Protein AF-A0A1V5MEQ2-F1 (afdb_monomer)

Sequence (77 aa):
MALPYATMRLKQGVGRLIRTSRDRGIVAILDNRLTKKYYGRRILECLPPMKIIRCLPSAGSGAMQDFLDLGMDYRGN

pLDDT: mean 77.38, std 10.28, range [37.19, 87.88]

Foldseek 3Di:
DCLVVVLVVVQVVVCVQPVDPQGFADDDDPDCCLVVPPCNVVSVVSHDDDDDDDDAPPPPDVVNVVVVVNSNDPPDD

Secondary structure (DSSP, 8-state):
--HHHHHHHHHHHHHHH-SSTT---------THHHHSTTHHHHHHTSPS----SSPPPTTSHHHHHHHHHHT-----

Solvent-accessible surface area (backbone atoms only — not comparable to full-atom values): 5052 Å² total; per-residue (Å²): 138,61,65,69,59,53,42,50,53,49,46,56,54,51,51,69,58,52,79,50,99,81,52,61,64,78,88,86,79,96,53,69,56,49,77,75,36,87,62,21,56,61,45,57,72,67,44,77,95,70,92,84,76,92,69,80,58,60,89,90,41,71,59,39,55,54,51,53,48,54,35,60,55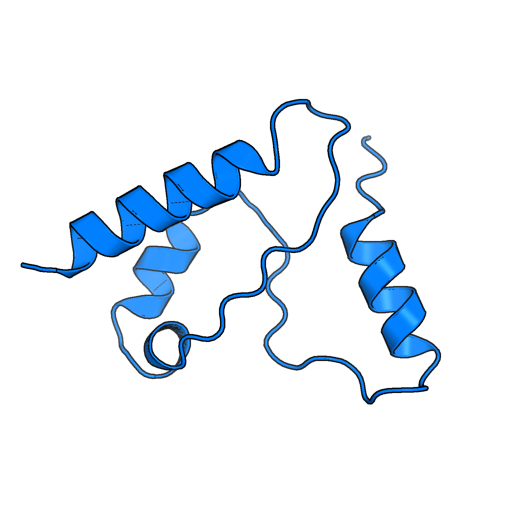,81,81,76,128

Structure (mmCIF, N/CA/C/O backbone):
data_AF-A0A1V5MEQ2-F1
#
_entry.id   AF-A0A1V5MEQ2-F1
#
loop_
_atom_site.group_PDB
_atom_site.id
_atom_site.type_symbol
_atom_site.label_atom_id
_atom_site.label_alt_id
_atom_site.label_comp_id
_atom_site.label_asym_id
_atom_site.label_entity_id
_atom_site.label_seq_id
_atom_site.pdbx_PDB_ins_code
_atom_site.Cartn_x
_atom_site.Cartn_y
_atom_site.Cartn_z
_atom_site.occupancy
_atom_site.B_iso_or_equiv
_atom_site.auth_seq_id
_atom_site.auth_comp_id
_atom_site.auth_asym_id
_atom_site.auth_atom_id
_atom_site.pdbx_PDB_model_num
ATOM 1 N N . MET A 1 1 ? 9.569 12.966 -15.035 1.00 50.25 1 MET A N 1
ATOM 2 C CA . MET A 1 1 ? 8.896 13.696 -13.932 1.00 50.25 1 MET A CA 1
ATOM 3 C C . MET A 1 1 ? 7.544 13.078 -13.502 1.00 50.25 1 MET A C 1
ATOM 5 O O . MET A 1 1 ? 6.653 13.804 -13.100 1.00 50.25 1 MET A O 1
ATOM 9 N N . ALA A 1 2 ? 7.367 11.745 -13.497 1.00 63.06 2 ALA A N 1
ATOM 10 C CA . ALA A 1 2 ? 6.069 11.124 -13.144 1.00 63.06 2 ALA A CA 1
ATOM 11 C C . ALA A 1 2 ? 5.981 10.573 -11.702 1.00 63.06 2 ALA A C 1
ATOM 13 O O . ALA A 1 2 ? 4.891 10.347 -11.181 1.00 63.06 2 ALA A O 1
ATOM 14 N N . LEU A 1 3 ? 7.126 10.359 -11.045 1.00 69.25 3 LEU A N 1
ATOM 15 C CA . LEU A 1 3 ? 7.202 9.688 -9.745 1.00 69.25 3 LEU A CA 1
ATOM 16 C C . LEU A 1 3 ? 6.527 10.466 -8.593 1.00 69.25 3 LEU A C 1
ATOM 18 O O . LEU A 1 3 ? 5.743 9.852 -7.873 1.00 69.25 3 LEU A O 1
ATOM 22 N N . PRO A 1 4 ? 6.739 11.790 -8.425 1.00 73.19 4 PRO A N 1
ATOM 23 C CA . PRO A 1 4 ? 6.093 12.540 -7.342 1.00 73.19 4 PRO A CA 1
ATOM 24 C C . PRO A 1 4 ? 4.566 12.555 -7.474 1.00 73.19 4 PRO A C 1
ATOM 26 O O . PRO A 1 4 ? 3.848 12.450 -6.482 1.00 73.19 4 PRO A O 1
ATOM 29 N N . TYR A 1 5 ? 4.072 12.622 -8.713 1.00 78.38 5 TYR A N 1
ATOM 30 C CA . TYR A 1 5 ? 2.645 12.638 -9.015 1.00 78.38 5 TYR A CA 1
ATOM 31 C C . TYR A 1 5 ? 1.964 11.309 -8.658 1.00 78.38 5 TYR A C 1
ATOM 33 O O . TYR A 1 5 ? 0.913 11.309 -8.018 1.00 78.38 5 TYR A O 1
ATOM 41 N N . ALA A 1 6 ? 2.588 10.174 -8.999 1.00 78.44 6 ALA A N 1
ATOM 42 C CA . ALA A 1 6 ? 2.084 8.851 -8.631 1.00 78.44 6 ALA A CA 1
ATOM 43 C C . ALA A 1 6 ? 2.024 8.667 -7.104 1.00 78.44 6 ALA A C 1
ATOM 45 O O . ALA A 1 6 ? 1.001 8.229 -6.579 1.00 78.44 6 ALA A O 1
ATOM 46 N N . THR A 1 7 ? 3.072 9.078 -6.383 1.00 79.06 7 THR A N 1
ATOM 47 C CA . THR A 1 7 ? 3.106 9.019 -4.913 1.00 79.06 7 THR A CA 1
ATOM 48 C C . THR A 1 7 ? 2.019 9.885 -4.280 1.00 79.06 7 THR A C 1
ATOM 50 O O . THR A 1 7 ? 1.338 9.445 -3.357 1.00 79.06 7 THR A O 1
ATOM 53 N N . MET A 1 8 ? 1.825 11.108 -4.779 1.00 81.50 8 MET A N 1
ATO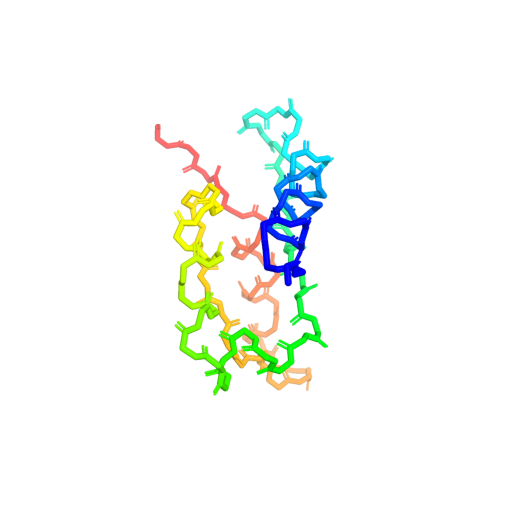M 54 C CA . MET A 1 8 ? 0.803 12.026 -4.273 1.00 81.50 8 MET A CA 1
ATOM 55 C C . MET A 1 8 ? -0.610 11.469 -4.472 1.00 81.50 8 MET A C 1
ATOM 57 O O . MET A 1 8 ? -1.408 11.483 -3.537 1.00 81.50 8 MET A O 1
ATOM 61 N N . ARG A 1 9 ? -0.924 10.934 -5.658 1.00 82.75 9 ARG A N 1
ATOM 62 C CA . ARG A 1 9 ? -2.238 10.319 -5.904 1.00 82.75 9 ARG A CA 1
ATOM 63 C C . ARG A 1 9 ? -2.459 9.077 -5.053 1.00 82.75 9 ARG A C 1
ATOM 65 O O . ARG A 1 9 ? -3.568 8.886 -4.568 1.00 82.75 9 ARG A O 1
ATOM 72 N N . LEU A 1 10 ? -1.418 8.273 -4.837 1.00 82.25 10 LEU A N 1
ATOM 73 C CA . LEU A 1 10 ? -1.506 7.097 -3.977 1.00 82.25 10 LEU A CA 1
ATOM 74 C C . LEU A 1 10 ? -1.793 7.498 -2.526 1.00 82.25 10 LEU A C 1
ATOM 76 O O . LEU A 1 10 ? -2.726 6.969 -1.934 1.00 82.25 10 LEU A O 1
ATOM 80 N N . LYS A 1 11 ? -1.085 8.501 -1.991 1.00 81.38 11 LYS A N 1
ATOM 81 C CA . LYS A 1 11 ? -1.372 9.080 -0.666 1.00 81.38 11 LYS A CA 1
ATOM 82 C C . LYS A 1 11 ? -2.821 9.547 -0.536 1.00 81.38 11 LYS A C 1
ATOM 84 O O . LYS A 1 11 ? -3.490 9.198 0.428 1.00 81.38 11 LYS A O 1
ATOM 89 N N . GLN A 1 12 ? -3.310 10.303 -1.518 1.00 84.44 12 GLN A N 1
ATOM 90 C CA . GLN A 1 12 ? -4.688 10.803 -1.525 1.00 84.44 12 GLN A CA 1
ATOM 91 C C . GLN A 1 12 ? -5.716 9.664 -1.613 1.00 84.44 12 GLN A C 1
ATOM 93 O O . GLN A 1 12 ? -6.753 9.715 -0.961 1.00 84.44 12 GLN A O 1
ATOM 98 N N . GLY A 1 13 ? -5.421 8.610 -2.379 1.00 83.12 13 GLY A N 1
ATOM 99 C CA . GLY A 1 13 ? -6.245 7.402 -2.436 1.00 83.12 13 GLY A CA 1
ATOM 100 C C . GLY A 1 13 ? -6.307 6.674 -1.093 1.00 83.12 13 GLY A C 1
ATOM 101 O O . GLY A 1 13 ? -7.396 6.351 -0.630 1.00 83.12 13 GLY A O 1
ATOM 102 N N . VAL A 1 14 ? -5.160 6.487 -0.432 1.00 82.00 14 VAL A N 1
ATOM 103 C CA . VAL A 1 14 ? -5.088 5.859 0.900 1.00 82.00 14 VAL A CA 1
ATOM 104 C C . VAL A 1 14 ? -5.813 6.698 1.957 1.00 82.00 14 VAL A C 1
ATOM 106 O O . VAL A 1 14 ? -6.555 6.148 2.764 1.00 82.00 14 VAL A O 1
ATOM 109 N N . GLY A 1 15 ? -5.698 8.027 1.909 1.00 76.88 15 GLY A N 1
ATOM 110 C CA . GLY A 1 15 ? -6.418 8.930 2.818 1.00 76.88 15 GLY A CA 1
ATOM 111 C C . GLY A 1 15 ? -7.946 8.898 2.672 1.00 76.88 15 GLY A C 1
ATOM 112 O O . GLY A 1 15 ? -8.657 9.336 3.569 1.00 76.88 15 GLY A O 1
ATOM 113 N N . ARG A 1 16 ? -8.482 8.352 1.571 1.00 78.62 16 ARG A N 1
ATOM 114 C CA . ARG A 1 16 ? -9.927 8.098 1.432 1.00 78.62 16 ARG A CA 1
ATOM 115 C C . ARG A 1 16 ? -10.382 6.816 2.126 1.00 78.62 16 ARG A C 1
ATOM 117 O O . ARG A 1 16 ? -11.573 6.699 2.395 1.00 78.62 16 ARG A O 1
ATOM 124 N N . LEU A 1 17 ? -9.461 5.885 2.383 1.00 73.06 17 LEU A N 1
ATOM 125 C CA . LEU A 1 17 ? -9.730 4.626 3.078 1.00 73.06 17 LEU A CA 1
ATOM 126 C C . LEU A 1 17 ? -9.668 4.792 4.604 1.00 73.06 17 LEU A C 1
ATOM 128 O O . LEU A 1 17 ? -10.436 4.152 5.306 1.00 73.06 17 LEU A O 1
ATOM 132 N N . ILE A 1 18 ? -8.785 5.665 5.101 1.00 72.31 18 ILE A N 1
ATOM 133 C CA . ILE A 1 18 ? -8.610 5.943 6.534 1.00 72.31 18 ILE A CA 1
ATOM 134 C C . ILE A 1 18 ? -9.136 7.356 6.825 1.00 72.31 18 ILE A C 1
ATOM 136 O O . ILE A 1 18 ? -8.379 8.325 6.777 1.00 72.31 18 ILE A O 1
ATOM 140 N N . ARG A 1 19 ? -10.443 7.498 7.075 1.00 73.88 19 ARG A N 1
ATOM 141 C CA . ARG A 1 19 ? -11.085 8.776 7.448 1.00 73.88 19 ARG A CA 1
ATOM 142 C C . ARG A 1 19 ? -11.217 8.936 8.961 1.00 73.88 19 ARG A C 1
ATOM 144 O O . ARG A 1 19 ? -11.274 10.065 9.442 1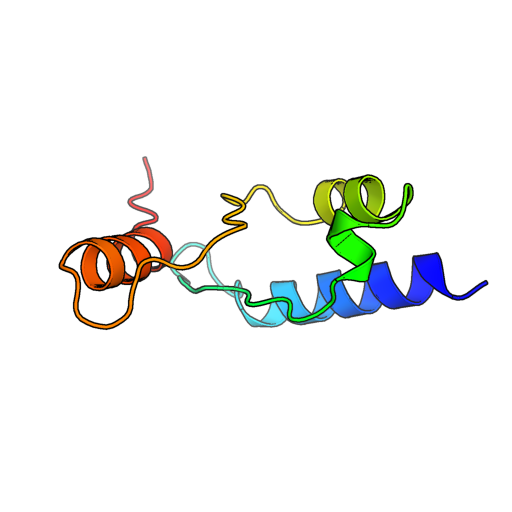.00 73.88 19 ARG A O 1
ATOM 151 N N . THR A 1 20 ? -11.257 7.833 9.704 1.00 72.06 20 THR A N 1
ATOM 152 C CA . THR A 1 20 ? -11.325 7.796 11.169 1.00 72.06 20 THR A CA 1
ATOM 153 C C . THR A 1 20 ? -10.375 6.741 11.740 1.00 72.06 20 THR A C 1
ATOM 155 O O . THR A 1 20 ? -10.025 5.781 11.059 1.00 72.06 20 THR A O 1
ATOM 158 N N . SER A 1 21 ? -9.985 6.868 13.013 1.00 70.00 21 SER A N 1
ATOM 159 C CA . SER A 1 21 ? -9.091 5.907 13.689 1.00 70.00 21 SER A CA 1
ATOM 160 C C . SER A 1 21 ? -9.671 4.493 13.829 1.00 70.00 21 SER A C 1
ATOM 162 O O . SER A 1 21 ? -8.964 3.586 14.257 1.00 70.00 21 SER A O 1
ATOM 164 N N . ARG A 1 22 ? -10.963 4.306 13.526 1.00 73.31 22 ARG A N 1
ATOM 165 C CA . ARG A 1 22 ? -11.642 3.003 13.547 1.00 73.31 22 ARG A CA 1
ATOM 166 C C . ARG A 1 22 ? -11.827 2.409 12.154 1.00 73.31 22 ARG A C 1
ATOM 168 O O . ARG A 1 22 ? -12.281 1.269 12.068 1.00 73.31 22 ARG A O 1
ATOM 175 N N . ASP A 1 23 ? -11.499 3.155 11.099 1.00 77.19 23 ASP A N 1
ATOM 176 C CA . ASP A 1 23 ? -11.631 2.672 9.730 1.00 77.19 23 ASP A CA 1
ATOM 177 C C . ASP A 1 23 ? -10.602 1.573 9.473 1.00 77.19 23 ASP A C 1
ATOM 179 O O . ASP A 1 23 ? -9.437 1.672 9.863 1.00 77.19 23 ASP A O 1
ATOM 183 N N . ARG A 1 24 ? -11.052 0.507 8.814 1.00 76.31 24 ARG A N 1
ATOM 184 C CA . ARG A 1 24 ? -10.239 -0.665 8.491 1.00 76.31 24 ARG A CA 1
ATOM 185 C C . ARG A 1 24 ? -10.388 -0.968 7.014 1.00 76.31 24 ARG A C 1
ATOM 187 O O . ARG A 1 24 ? -11.437 -0.706 6.424 1.00 76.31 24 ARG A O 1
ATOM 194 N N . GLY A 1 25 ? -9.343 -1.504 6.404 1.00 78.50 25 GLY A N 1
ATOM 195 C CA . 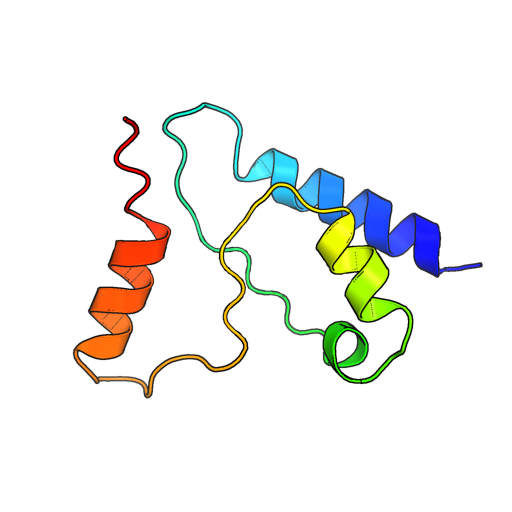GLY A 1 25 ? -9.385 -1.790 4.985 1.00 78.50 25 GLY A CA 1
ATOM 196 C C . GLY A 1 25 ? -8.052 -2.214 4.405 1.00 78.50 25 GLY A C 1
ATOM 197 O O . GLY A 1 25 ? -6.993 -2.103 5.019 1.00 78.50 25 GLY A O 1
ATOM 198 N N . ILE A 1 26 ? -8.131 -2.690 3.168 1.00 83.94 26 ILE A N 1
ATOM 199 C CA . ILE A 1 26 ? -7.001 -3.229 2.424 1.00 83.94 26 ILE A CA 1
ATOM 200 C C . ILE A 1 26 ? -6.774 -2.354 1.197 1.00 83.94 26 ILE A C 1
ATOM 202 O O . ILE A 1 26 ? -7.692 -2.093 0.421 1.00 83.94 26 ILE A O 1
ATOM 206 N N . VAL A 1 27 ? -5.529 -1.923 0.998 1.00 84.62 27 VAL A N 1
ATOM 207 C CA . VAL A 1 27 ? -5.106 -1.219 -0.215 1.00 84.62 27 VAL A CA 1
ATOM 208 C C . VAL A 1 27 ? -4.433 -2.225 -1.140 1.00 84.62 27 VAL A C 1
ATOM 210 O O . VAL A 1 27 ? -3.282 -2.605 -0.929 1.00 84.62 27 VAL A O 1
ATOM 213 N N . ALA A 1 28 ? -5.140 -2.651 -2.184 1.00 86.56 28 ALA A N 1
ATOM 214 C CA . ALA A 1 28 ? -4.564 -3.492 -3.227 1.00 86.56 28 ALA A CA 1
ATOM 215 C C . ALA A 1 28 ? -3.918 -2.615 -4.308 1.00 86.56 28 ALA A C 1
ATOM 217 O O . ALA A 1 28 ? -4.601 -1.829 -4.966 1.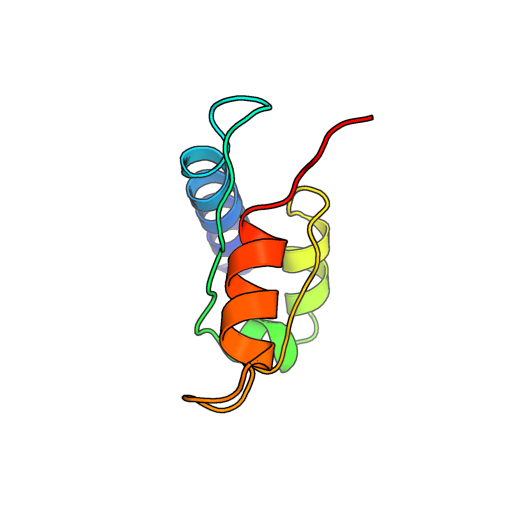00 8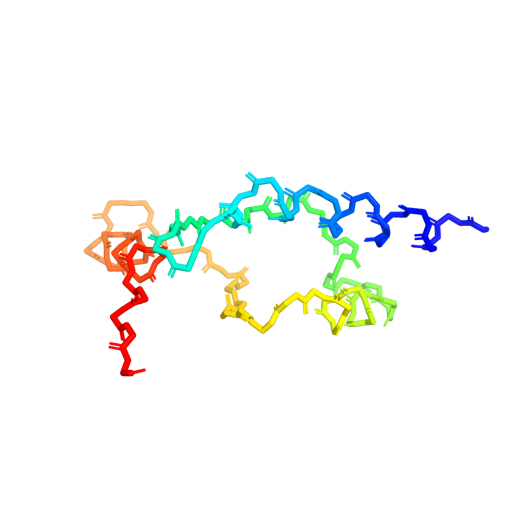6.56 28 ALA A O 1
ATOM 218 N N . ILE A 1 29 ? -2.604 -2.757 -4.513 1.00 85.62 29 ILE A N 1
ATOM 219 C CA . ILE A 1 29 ? -1.897 -2.057 -5.591 1.00 85.62 29 ILE A CA 1
ATOM 220 C C . ILE A 1 29 ? -1.438 -3.059 -6.647 1.00 85.62 29 ILE A C 1
ATOM 222 O O . ILE A 1 29 ? -0.494 -3.816 -6.441 1.00 85.62 29 ILE A O 1
ATOM 226 N N . LEU A 1 30 ? -2.089 -3.025 -7.807 1.00 85.94 30 LEU A N 1
ATOM 227 C CA . LEU A 1 30 ? -1.848 -3.937 -8.930 1.00 85.94 30 LEU A CA 1
ATOM 228 C C . LEU A 1 30 ? -0.784 -3.393 -9.902 1.00 85.94 30 LEU A C 1
ATOM 230 O O . LEU A 1 30 ? -0.924 -3.488 -11.118 1.00 85.94 30 LEU A O 1
ATOM 234 N N . ASP A 1 31 ? 0.280 -2.784 -9.369 1.00 85.38 31 ASP A N 1
ATOM 235 C CA . ASP A 1 31 ? 1.365 -2.199 -10.163 1.00 85.38 31 ASP A CA 1
ATOM 236 C C . ASP A 1 31 ? 2.715 -2.848 -9.833 1.00 85.38 31 ASP A C 1
ATOM 238 O O . ASP A 1 31 ? 3.360 -2.550 -8.823 1.00 85.38 31 ASP A O 1
ATOM 242 N N . ASN A 1 32 ? 3.195 -3.698 -10.744 1.00 85.06 32 ASN A N 1
ATOM 243 C CA . ASN A 1 32 ? 4.474 -4.398 -10.605 1.00 85.06 32 ASN A CA 1
ATOM 244 C C . ASN A 1 32 ? 5.689 -3.461 -10.497 1.00 85.06 32 ASN A C 1
ATOM 246 O O . ASN A 1 32 ? 6.750 -3.885 -10.024 1.00 85.06 32 ASN A O 1
ATOM 250 N N . ARG A 1 33 ? 5.575 -2.190 -10.906 1.00 86.31 33 ARG A N 1
ATOM 251 C CA . ARG A 1 33 ? 6.670 -1.212 -10.803 1.00 86.31 33 ARG A CA 1
ATOM 252 C C . ARG A 1 33 ? 7.036 -0.916 -9.353 1.00 86.31 33 ARG A C 1
ATOM 254 O O . ARG A 1 33 ? 8.202 -0.634 -9.094 1.00 86.31 33 ARG A O 1
ATOM 261 N N . LEU A 1 34 ? 6.101 -1.058 -8.412 1.00 83.56 34 LEU A N 1
ATOM 262 C CA . LEU A 1 34 ? 6.372 -0.893 -6.979 1.00 83.56 34 LEU A CA 1
ATOM 263 C C . LEU A 1 34 ? 7.363 -1.918 -6.425 1.00 83.56 34 LEU A C 1
ATOM 265 O O . LEU A 1 34 ? 8.075 -1.628 -5.467 1.00 83.56 34 LEU A O 1
ATOM 269 N N . THR A 1 35 ? 7.430 -3.100 -7.035 1.00 85.00 35 THR A N 1
ATOM 270 C CA . THR A 1 35 ? 8.355 -4.158 -6.615 1.00 85.00 35 THR A CA 1
ATOM 271 C C . THR A 1 35 ? 9.597 -4.201 -7.501 1.00 85.00 35 THR A C 1
ATOM 273 O O . THR A 1 35 ? 10.691 -4.447 -7.008 1.00 85.00 35 THR A O 1
ATOM 276 N N . LYS A 1 36 ? 9.452 -3.931 -8.806 1.00 85.44 36 LYS A N 1
ATOM 277 C CA . LYS A 1 36 ? 10.539 -4.082 -9.789 1.00 85.44 36 LYS A CA 1
ATOM 278 C C . LYS A 1 36 ? 11.431 -2.852 -9.959 1.00 85.44 36 LYS A C 1
ATOM 280 O O . LYS A 1 36 ? 12.515 -2.972 -10.523 1.00 85.44 36 LYS A O 1
ATOM 285 N N . LYS A 1 37 ? 10.981 -1.655 -9.573 1.00 87.88 37 LYS A N 1
ATOM 286 C CA . LYS A 1 37 ? 11.745 -0.412 -9.770 1.00 87.88 37 LYS A CA 1
ATOM 287 C C . LYS A 1 37 ? 12.312 0.095 -8.451 1.00 87.88 37 LYS A C 1
ATOM 289 O O . LYS A 1 37 ? 11.638 0.065 -7.428 1.00 87.88 37 LYS A O 1
ATOM 294 N N . TYR A 1 38 ? 13.522 0.655 -8.513 1.00 83.00 38 TYR A N 1
ATOM 295 C CA . TYR A 1 38 ? 14.242 1.210 -7.358 1.00 83.00 38 TYR A CA 1
ATOM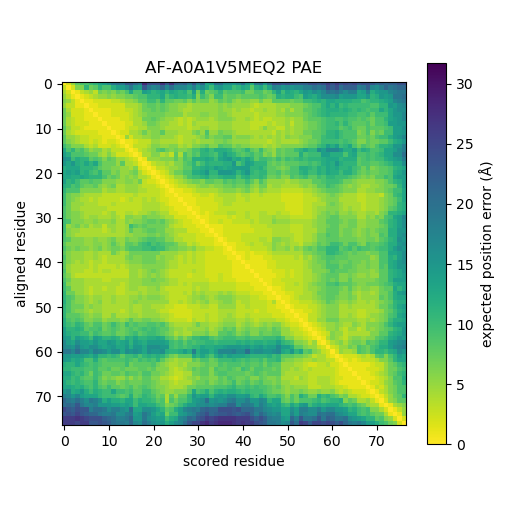 296 C C . TYR A 1 38 ? 13.414 2.233 -6.562 1.00 83.00 38 TYR A C 1
ATOM 298 O O . TYR A 1 38 ? 13.512 2.319 -5.342 1.00 83.00 38 TYR A O 1
ATOM 306 N N . TYR A 1 39 ? 12.564 3.000 -7.248 1.00 81.38 39 TYR A N 1
ATOM 307 C CA . TYR A 1 39 ? 11.733 4.019 -6.621 1.00 81.38 39 TYR A CA 1
ATOM 308 C C . TYR A 1 39 ? 10.518 3.458 -5.878 1.00 81.38 39 TYR A C 1
ATOM 310 O O . TYR A 1 39 ? 9.917 4.187 -5.096 1.00 81.38 39 TYR A O 1
ATOM 318 N N . GLY A 1 40 ? 10.134 2.198 -6.107 1.00 85.25 40 GLY A N 1
ATOM 319 C CA . GLY A 1 40 ? 8.940 1.610 -5.501 1.00 85.25 40 GLY A CA 1
ATOM 320 C C . GLY A 1 40 ? 9.003 1.604 -3.975 1.00 85.25 40 GLY A C 1
ATOM 321 O O . GLY A 1 40 ? 8.030 1.960 -3.316 1.00 85.25 40 GLY A O 1
ATOM 322 N N . ARG A 1 41 ? 10.192 1.348 -3.415 1.00 83.94 41 ARG A N 1
ATOM 323 C CA . ARG A 1 41 ? 10.455 1.462 -1.975 1.00 83.94 41 ARG A CA 1
ATOM 324 C C . ARG A 1 41 ? 10.171 2.868 -1.438 1.00 83.94 41 ARG A C 1
ATOM 326 O O . ARG A 1 41 ? 9.474 2.995 -0.441 1.00 83.94 41 ARG A O 1
ATOM 333 N N . ARG A 1 42 ? 10.609 3.914 -2.148 1.00 85.56 42 ARG A N 1
ATOM 334 C CA . ARG A 1 42 ? 10.361 5.315 -1.759 1.00 85.56 42 ARG A CA 1
ATOM 335 C C . ARG A 1 42 ? 8.876 5.675 -1.771 1.00 85.56 42 ARG A C 1
ATOM 337 O O . ARG A 1 42 ? 8.446 6.513 -0.988 1.00 85.56 42 ARG A O 1
ATOM 344 N N . ILE A 1 43 ? 8.093 5.070 -2.669 1.00 84.00 43 ILE A N 1
ATOM 345 C CA . ILE A 1 43 ? 6.635 5.252 -2.693 1.00 84.00 43 ILE A CA 1
ATOM 346 C C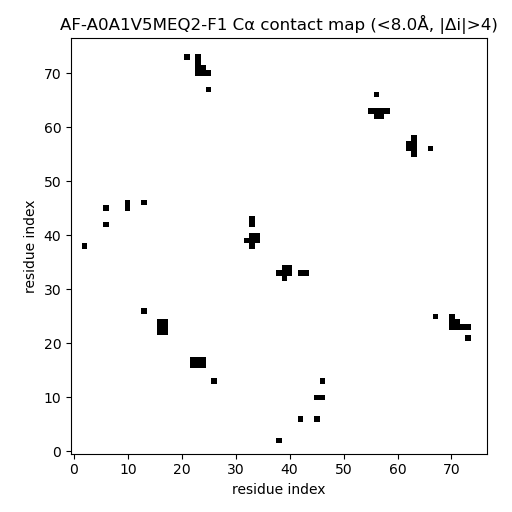 . ILE A 1 43 ? 6.003 4.607 -1.455 1.00 84.00 43 ILE A C 1
ATOM 348 O O . ILE A 1 43 ? 5.160 5.231 -0.822 1.00 84.00 43 ILE A O 1
ATOM 352 N N . LEU A 1 44 ? 6.420 3.389 -1.099 1.00 84.50 44 LEU A N 1
ATOM 353 C CA . LEU A 1 44 ? 5.899 2.670 0.068 1.00 84.50 44 LEU A CA 1
ATOM 354 C C . LEU A 1 44 ? 6.258 3.373 1.386 1.00 84.50 44 LEU A C 1
ATOM 356 O O . LEU A 1 44 ? 5.395 3.518 2.240 1.00 84.50 44 LEU A O 1
ATOM 360 N N . GLU A 1 45 ? 7.483 3.890 1.512 1.00 84.75 45 GLU A N 1
ATOM 361 C CA . GLU A 1 45 ? 7.939 4.696 2.663 1.00 84.75 45 GLU A CA 1
ATOM 362 C C . GLU A 1 45 ? 7.170 6.017 2.814 1.00 84.75 45 GLU A C 1
ATOM 364 O O . GLU A 1 45 ? 7.153 6.624 3.880 1.00 84.75 45 GLU A O 1
ATOM 369 N N . CYS A 1 46 ? 6.531 6.481 1.742 1.00 83.06 46 CYS A N 1
ATOM 370 C CA . CYS A 1 46 ? 5.697 7.671 1.764 1.00 83.06 46 CYS A CA 1
ATOM 371 C C . CYS A 1 46 ? 4.274 7.388 2.280 1.00 83.06 46 CYS A C 1
ATOM 373 O O . CYS A 1 46 ? 3.550 8.344 2.554 1.00 83.06 46 CYS A O 1
ATOM 375 N N . LEU A 1 47 ? 3.836 6.132 2.369 1.00 83.12 47 LEU A N 1
ATOM 376 C CA . LEU A 1 47 ? 2.499 5.789 2.856 1.00 83.12 47 LEU A CA 1
ATOM 377 C C . LEU A 1 47 ? 2.456 5.771 4.392 1.00 83.12 47 LEU A C 1
ATOM 379 O O . LEU A 1 47 ? 3.500 5.620 5.027 1.00 83.12 47 LEU A O 1
ATOM 383 N N . PRO A 1 48 ? 1.265 5.924 5.002 1.00 79.25 48 PRO A N 1
ATOM 384 C CA . PRO A 1 48 ? 1.086 5.662 6.427 1.00 79.25 48 PRO A CA 1
ATOM 385 C C . PRO A 1 48 ? 1.629 4.276 6.816 1.00 79.25 48 PRO A C 1
ATOM 387 O O . PRO A 1 48 ? 1.625 3.371 5.975 1.00 79.25 48 PRO A O 1
ATOM 390 N N . PRO A 1 49 ? 2.080 4.085 8.069 1.00 79.44 49 PRO A N 1
ATOM 391 C CA . PRO A 1 49 ? 2.572 2.791 8.527 1.00 79.44 49 PRO A CA 1
ATOM 392 C C . PRO A 1 49 ? 1.479 1.733 8.356 1.00 79.44 49 PRO A C 1
ATOM 394 O O . PRO A 1 49 ? 0.403 1.827 8.938 1.00 79.44 49 PRO A O 1
ATOM 397 N N . MET A 1 50 ? 1.755 0.735 7.520 1.00 81.00 50 MET A N 1
ATOM 398 C CA . MET A 1 50 ? 0.814 -0.327 7.180 1.00 81.00 50 MET A CA 1
ATOM 399 C C . MET A 1 50 ? 1.566 -1.622 6.887 1.00 81.00 50 MET A C 1
ATOM 401 O O . MET A 1 50 ? 2.699 -1.610 6.396 1.00 81.00 50 MET A O 1
ATOM 405 N N . LYS A 1 51 ? 0.935 -2.761 7.173 1.00 83.69 51 LYS A N 1
ATOM 406 C CA . LYS A 1 51 ? 1.512 -4.071 6.871 1.00 83.69 51 LYS A CA 1
ATOM 407 C C . LYS A 1 51 ? 1.465 -4.315 5.362 1.00 83.69 51 LYS A C 1
ATOM 409 O O . LYS A 1 51 ? 0.401 -4.292 4.753 1.00 83.69 51 LYS A O 1
ATOM 414 N N . ILE A 1 52 ? 2.628 -4.548 4.753 1.00 85.25 52 ILE A N 1
ATOM 415 C CA . ILE A 1 52 ? 2.748 -4.781 3.309 1.00 85.25 52 ILE A CA 1
ATOM 416 C C . ILE A 1 52 ? 2.732 -6.281 3.038 1.00 85.25 52 ILE A C 1
ATOM 418 O O . ILE A 1 52 ? 3.570 -7.022 3.551 1.00 85.25 52 ILE A O 1
ATOM 422 N N . ILE A 1 53 ? 1.813 -6.712 2.179 1.00 85.62 53 ILE A N 1
ATOM 423 C CA . ILE A 1 53 ? 1.654 -8.109 1.780 1.00 85.62 53 ILE A CA 1
ATOM 424 C C . ILE A 1 53 ? 1.880 -8.192 0.270 1.00 85.62 53 ILE A C 1
ATOM 426 O O . ILE A 1 53 ? 1.237 -7.489 -0.504 1.00 85.62 53 ILE A O 1
ATOM 430 N N . ARG A 1 54 ? 2.863 -8.998 -0.149 1.00 85.25 54 ARG A N 1
ATOM 431 C CA . ARG A 1 54 ? 3.292 -9.108 -1.560 1.00 85.25 54 ARG A CA 1
ATOM 432 C C . ARG A 1 54 ? 2.681 -10.295 -2.296 1.00 85.25 54 ARG A C 1
ATOM 434 O O . ARG A 1 54 ? 2.716 -10.326 -3.520 1.00 85.25 54 ARG A O 1
ATOM 441 N N . CYS A 1 55 ? 2.168 -11.264 -1.550 1.00 82.38 55 CYS A N 1
ATOM 442 C CA . CYS A 1 55 ? 1.532 -12.457 -2.076 1.00 82.38 55 CYS A CA 1
ATOM 443 C C . CYS A 1 55 ? 0.193 -12.611 -1.365 1.00 82.38 55 CYS A C 1
ATOM 445 O O . CYS A 1 55 ? 0.154 -12.593 -0.134 1.00 82.38 55 CYS A O 1
ATOM 447 N N . LEU A 1 56 ? -0.885 -12.712 -2.138 1.00 80.69 56 LEU A N 1
ATOM 448 C CA . LEU A 1 56 ? -2.183 -13.059 -1.580 1.00 80.69 56 LEU A CA 1
ATOM 449 C C . LEU A 1 56 ? -2.186 -14.550 -1.217 1.00 80.69 56 LEU A C 1
ATOM 451 O O . LEU A 1 56 ? -1.580 -15.348 -1.938 1.00 80.69 56 LEU A O 1
ATOM 455 N N . PRO A 1 57 ? -2.865 -14.938 -0.129 1.00 80.19 57 PRO A N 1
ATOM 456 C CA . PRO A 1 57 ? -3.128 -16.341 0.157 1.00 80.19 57 PRO A CA 1
ATOM 457 C C . PRO A 1 57 ? -3.845 -17.013 -1.018 1.00 80.19 57 PRO A C 1
ATOM 459 O O . PRO A 1 57 ? -4.561 -16.361 -1.784 1.00 80.19 57 PRO A O 1
ATOM 462 N N . SER A 1 58 ? -3.679 -18.328 -1.157 1.00 81.06 58 SER A N 1
ATOM 463 C CA . SER A 1 58 ? -4.419 -19.090 -2.160 1.00 81.06 58 SER A CA 1
ATOM 464 C C . SER A 1 58 ? -5.924 -18.969 -1.916 1.00 81.06 58 SER A C 1
ATOM 466 O O . SER A 1 58 ? -6.400 -19.047 -0.777 1.00 81.06 58 SER A O 1
ATOM 468 N N . ALA A 1 59 ? -6.681 -18.769 -2.997 1.00 75.25 59 ALA A N 1
ATOM 469 C CA . ALA A 1 59 ? -8.133 -18.690 -2.934 1.00 75.25 59 ALA A CA 1
ATOM 470 C C . ALA A 1 59 ? -8.705 -19.986 -2.330 1.00 75.25 59 ALA A C 1
ATOM 472 O O . ALA A 1 59 ? -8.349 -21.080 -2.763 1.00 75.25 59 ALA A O 1
ATOM 473 N N . GLY A 1 60 ? -9.565 -19.854 -1.316 1.00 73.50 60 GLY A N 1
ATOM 474 C CA . GLY A 1 60 ? -10.205 -20.986 -0.633 1.00 73.50 60 GLY A CA 1
ATOM 475 C C . GLY A 1 60 ? -9.444 -21.559 0.567 1.00 73.50 60 GLY A C 1
ATOM 476 O O . GLY A 1 60 ? -9.928 -22.501 1.187 1.00 73.50 60 GLY A O 1
ATOM 477 N N . SER A 1 61 ? -8.283 -21.005 0.929 1.00 76.00 61 SER A N 1
ATOM 478 C CA . SER A 1 61 ? -7.598 -21.358 2.180 1.00 76.00 61 SER A CA 1
ATOM 479 C C . SER A 1 61 ? -8.131 -20.545 3.365 1.00 76.00 61 SER A C 1
ATOM 481 O O . SER A 1 61 ? -8.517 -19.386 3.199 1.00 76.00 61 SER A O 1
ATOM 483 N N . GLY A 1 62 ? -8.083 -21.112 4.578 1.00 80.06 62 GLY A N 1
ATOM 484 C CA . GLY A 1 62 ? -8.348 -20.361 5.817 1.00 80.06 62 GLY A CA 1
ATOM 485 C C . GLY A 1 62 ? -7.464 -19.112 5.947 1.00 80.06 62 GLY A C 1
ATOM 486 O O . GLY A 1 62 ? -7.926 -18.073 6.398 1.00 80.06 62 GLY A O 1
ATOM 487 N N . ALA A 1 63 ? -6.255 -19.158 5.377 1.00 77.94 63 ALA A N 1
ATOM 488 C CA . ALA A 1 63 ? -5.339 -18.024 5.318 1.00 77.94 63 ALA A CA 1
ATOM 489 C C . ALA A 1 63 ? -5.893 -16.804 4.552 1.00 77.94 63 ALA A C 1
ATOM 491 O O . ALA A 1 63 ? -5.461 -15.682 4.812 1.00 77.94 63 ALA A O 1
ATOM 492 N N . MET A 1 64 ? -6.832 -16.985 3.610 1.00 80.19 64 MET A N 1
ATOM 493 C CA . MET A 1 64 ? -7.518 -15.858 2.962 1.00 80.19 64 MET A CA 1
ATOM 494 C C . MET A 1 64 ? -8.472 -15.160 3.934 1.00 80.19 64 MET A C 1
ATOM 496 O O . MET A 1 64 ? -8.523 -13.932 3.947 1.00 80.19 64 MET A O 1
ATOM 500 N N . GLN A 1 65 ? -9.187 -15.925 4.765 1.00 79.75 65 GLN A N 1
ATOM 501 C CA . GLN A 1 65 ? -10.030 -15.356 5.814 1.00 79.75 65 GLN A CA 1
ATOM 502 C C . GLN A 1 65 ? -9.161 -14.620 6.839 1.00 79.75 65 GLN A C 1
ATOM 504 O O . GLN A 1 65 ? -9.406 -13.446 7.090 1.00 79.75 65 GLN A O 1
ATOM 509 N N . ASP A 1 66 ? -8.060 -15.232 7.284 1.00 79.69 66 ASP A N 1
ATOM 510 C CA . ASP A 1 66 ? -7.100 -14.597 8.200 1.00 79.69 66 ASP A CA 1
ATOM 511 C C . ASP A 1 66 ? -6.513 -13.293 7.627 1.00 79.69 66 ASP A C 1
ATOM 513 O O . ASP A 1 66 ? -6.268 -12.327 8.349 1.00 79.69 66 ASP A O 1
ATOM 517 N N . PHE A 1 67 ? -6.271 -13.241 6.313 1.00 79.44 67 PHE A N 1
ATOM 518 C CA . PHE A 1 67 ? -5.795 -12.038 5.627 1.00 79.44 67 PHE A CA 1
ATOM 519 C C . PHE A 1 67 ? -6.843 -10.922 5.612 1.00 79.44 67 PHE A C 1
ATOM 521 O O . PHE A 1 67 ? -6.503 -9.757 5.844 1.00 79.44 67 PHE A O 1
ATOM 528 N N . LEU A 1 68 ? -8.104 -11.265 5.337 1.00 79.38 68 LEU A N 1
ATOM 529 C CA . LEU A 1 68 ? -9.211 -10.313 5.388 1.00 79.38 68 LEU A CA 1
ATOM 530 C C . LEU A 1 68 ? -9.423 -9.814 6.819 1.00 79.38 68 LEU A C 1
ATOM 532 O O . LEU A 1 68 ? -9.553 -8.608 7.024 1.00 79.38 68 LEU A O 1
ATOM 536 N N . ASP A 1 69 ? -9.351 -10.714 7.795 1.00 78.56 69 ASP A N 1
ATOM 537 C CA . ASP A 1 69 ? -9.497 -10.401 9.213 1.00 78.56 69 ASP A CA 1
ATOM 538 C C . ASP A 1 69 ? -8.354 -9.509 9.699 1.00 78.56 69 ASP A C 1
ATOM 540 O O . ASP A 1 69 ? -8.605 -8.523 10.377 1.00 78.56 69 ASP A O 1
ATOM 544 N N . LEU A 1 70 ? -7.113 -9.743 9.262 1.00 74.38 70 LEU A N 1
ATOM 545 C CA . LEU A 1 70 ? -5.968 -8.867 9.535 1.00 74.38 70 LEU A CA 1
ATOM 546 C C . LEU A 1 70 ? -6.160 -7.452 8.969 1.00 74.38 70 LEU A C 1
ATOM 548 O O . LEU A 1 70 ? -5.837 -6.469 9.634 1.00 74.38 70 LEU A O 1
ATOM 552 N N . GLY A 1 71 ? -6.673 -7.328 7.740 1.00 66.12 71 GLY A N 1
ATOM 553 C CA . GLY A 1 71 ? -7.032 -6.028 7.156 1.00 66.12 71 GLY A CA 1
ATOM 554 C C . GLY A 1 71 ? -8.167 -5.328 7.911 1.00 66.12 71 GLY A C 1
ATOM 555 O O . GLY A 1 71 ? -8.320 -4.107 7.823 1.00 66.12 71 GLY A O 1
ATOM 556 N N . MET A 1 72 ? -8.929 -6.111 8.673 1.00 61.47 72 MET A N 1
ATOM 557 C CA . MET A 1 72 ? -10.030 -5.711 9.531 1.00 61.47 72 MET A CA 1
ATOM 558 C C . MET A 1 72 ? -9.666 -5.723 11.020 1.00 61.47 72 MET A C 1
ATOM 560 O O . MET A 1 72 ? -10.567 -5.515 11.821 1.00 61.47 72 MET A O 1
ATOM 564 N N . ASP A 1 73 ? -8.415 -5.916 11.442 1.00 59.03 73 ASP A N 1
ATOM 565 C CA . ASP A 1 73 ? -8.062 -5.969 12.867 1.00 59.03 73 ASP A CA 1
ATOM 566 C C . ASP A 1 73 ? -6.949 -4.971 13.192 1.00 59.03 73 ASP A C 1
ATOM 568 O O . ASP A 1 73 ? -5.768 -5.288 13.299 1.00 59.03 73 ASP A O 1
ATOM 572 N N . TYR A 1 74 ? -7.361 -3.712 13.347 1.00 53.38 74 TYR A N 1
ATOM 573 C CA . TYR A 1 74 ? -6.616 -2.708 14.099 1.00 53.38 74 TYR A CA 1
ATOM 574 C C . TYR A 1 74 ? -7.295 -2.587 15.469 1.00 53.38 74 TYR A C 1
ATOM 576 O O . TYR A 1 74 ? -7.976 -1.603 15.768 1.00 53.38 74 TYR A O 1
ATOM 584 N N . ARG A 1 75 ? -7.207 -3.636 16.296 1.00 44.31 75 ARG A N 1
ATOM 585 C CA . ARG A 1 75 ? -7.476 -3.511 17.733 1.00 44.31 75 ARG A CA 1
ATOM 586 C C . ARG A 1 75 ? -6.415 -2.584 18.310 1.00 44.31 75 ARG A C 1
ATOM 588 O O . ARG A 1 75 ? -5.304 -2.999 18.624 1.00 44.31 75 ARG A O 1
ATOM 595 N N . GLY A 1 76 ? -6.767 -1.300 18.344 1.00 43.38 76 GLY A N 1
ATOM 596 C CA . GLY A 1 76 ? -6.011 -0.269 19.030 1.00 43.38 76 GLY A CA 1
ATOM 597 C C . GLY A 1 76 ? -5.747 -0.711 20.461 1.00 43.38 76 GLY A C 1
ATOM 598 O O . GLY A 1 76 ? -6.676 -1.093 21.174 1.00 43.38 76 GLY A O 1
ATOM 599 N N . ASN A 1 77 ? -4.472 -0.683 20.824 1.00 37.19 77 ASN A N 1
ATOM 600 C CA . ASN A 1 77 ? -4.083 -0.395 22.191 1.00 37.19 77 ASN A CA 1
ATOM 601 C C . ASN A 1 77 ? -4.152 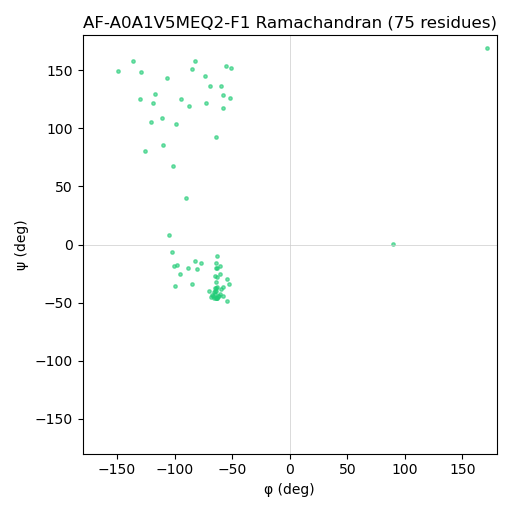1.122 22.382 1.00 37.19 77 ASN A C 1
ATOM 603 O O . ASN A 1 77 ? -3.684 1.827 21.454 1.00 37.19 77 ASN A O 1
#

Radius of gyration: 13.97 Å; Cα contacts (8 Å, |Δi|>4): 37; chains: 1; bounding box: 26×35×36 Å

Mean predicted aligned error: 7.48 Å